Protein AF-A0A7W0SWX3-F1 (afdb_monomer)

pLDDT: mean 81.44, std 19.14, range [38.09, 98.0]

Foldseek 3Di:
DPPVVVVCLVVLVVVPLSSLQVQLQVCQCVLPPDVLLVFKGFDDQDPQQETEIAGQDPVSQVVVVVVFVSSQVSQCVRSPPSGGPGYHYDHDDDDPPPPPPCPVPPPQQPQQDPVLLVVLLVVLVPPPDPVVSVVSSRVSSSVVSVVVVVPPD

Radius of gyration: 23.7 Å; Cα contacts (8 Å, |Δi|>4): 179; chains: 1; bounding box: 62×25×60 Å

Nearest PDB structures (foldseek):
  7ykm-assembly1_A  TM=8.697E-01  e=3.599E-06  Deinococcus radiodurans
  8a3v-assembly1_C  TM=4.609E-01  e=2.694E-04  Vibrio cholerae
  7pnw-assembly1_C  TM=4.553E-01  e=2.184E+00  Mus musculus
  6uly-assembly1_A  TM=4.046E-01  e=4.304E+00  Bacillus stratosphericus LAMA 585
  5opt-assembly1_Q  TM=4.646E-01  e=9.018E+00  Trypanosoma cruzi strain CL Brener

Structure (mmCIF, N/CA/C/O backbone):
data_AF-A0A7W0SWX3-F1
#
_entry.id   AF-A0A7W0SWX3-F1
#
loop_
_atom_site.group_PDB
_atom_site.id
_atom_site.type_symbol
_atom_site.label_atom_id
_atom_site.label_alt_id
_atom_site.label_comp_id
_atom_site.label_asym_id
_atom_site.label_entity_id
_atom_site.label_seq_id
_atom_site.pdbx_PDB_ins_code
_atom_site.Cartn_x
_atom_site.Cartn_y
_atom_site.Cartn_z
_atom_site.occupancy
_atom_site.B_iso_or_equiv
_atom_site.auth_seq_id
_atom_site.auth_comp_id
_atom_site.auth_asym_id
_atom_site.auth_atom_id
_atom_site.pdbx_PDB_model_num
ATOM 1 N N . MET A 1 1 ? -27.838 -11.982 -7.166 1.00 43.91 1 MET A N 1
ATOM 2 C CA . MET A 1 1 ? -26.516 -12.011 -6.494 1.00 43.91 1 MET A CA 1
ATOM 3 C C . MET A 1 1 ? -26.342 -11.064 -5.292 1.00 43.91 1 MET A C 1
ATOM 5 O O . MET A 1 1 ? -25.395 -11.260 -4.552 1.00 43.91 1 MET A O 1
ATOM 9 N N . LYS A 1 2 ? -27.241 -10.101 -5.005 1.00 41.09 2 LYS A N 1
ATOM 10 C CA . LYS A 1 2 ? -27.071 -9.120 -3.900 1.00 41.09 2 LYS A CA 1
ATOM 11 C C . LYS A 1 2 ? -27.231 -9.639 -2.454 1.00 41.09 2 LYS A C 1
ATOM 13 O O . LYS A 1 2 ? -26.754 -8.973 -1.548 1.00 41.09 2 LYS A O 1
ATOM 18 N N . LYS A 1 3 ? -27.886 -10.786 -2.221 1.00 39.75 3 LYS A N 1
ATOM 19 C CA . LYS A 1 3 ? -28.183 -11.275 -0.854 1.00 39.75 3 LYS A CA 1
ATOM 20 C C . LYS A 1 3 ? -26.973 -11.859 -0.112 1.00 39.75 3 LYS A C 1
ATOM 22 O O . LYS A 1 3 ? -26.898 -11.763 1.102 1.00 39.75 3 LYS A O 1
ATOM 27 N N . ILE A 1 4 ? -26.008 -12.410 -0.846 1.00 41.12 4 ILE A N 1
ATOM 28 C CA . ILE A 1 4 ? -24.879 -13.139 -0.251 1.00 41.12 4 ILE A CA 1
ATOM 29 C C . ILE A 1 4 ? -23.918 -12.174 0.463 1.00 41.12 4 ILE A C 1
ATOM 31 O O . ILE A 1 4 ? -23.464 -12.451 1.564 1.00 41.12 4 ILE A O 1
ATOM 35 N N . ALA A 1 5 ? -23.672 -10.996 -0.120 1.00 41.31 5 ALA A N 1
ATOM 36 C CA . ALA A 1 5 ? -22.792 -9.986 0.469 1.00 41.31 5 ALA A CA 1
ATOM 37 C C . ALA A 1 5 ? -23.372 -9.353 1.751 1.00 41.31 5 ALA A C 1
ATOM 39 O O . ALA A 1 5 ? -22.630 -9.075 2.692 1.00 41.31 5 ALA A O 1
ATOM 40 N N . SER A 1 6 ? -24.696 -9.148 1.816 1.00 44.88 6 SER A N 1
ATOM 41 C CA . SER A 1 6 ? -25.350 -8.578 3.001 1.00 44.88 6 SER A CA 1
ATOM 42 C C . SER A 1 6 ? -25.429 -9.564 4.168 1.00 44.88 6 SER A C 1
ATOM 44 O O . SER A 1 6 ? -25.216 -9.156 5.309 1.00 44.88 6 SER A O 1
ATOM 46 N N . ASP A 1 7 ? -25.676 -10.849 3.887 1.00 48.25 7 ASP A N 1
ATOM 47 C CA . ASP A 1 7 ? -25.732 -11.891 4.923 1.00 48.25 7 ASP A CA 1
ATOM 48 C C . ASP A 1 7 ? -24.346 -12.141 5.533 1.00 48.25 7 ASP A C 1
ATOM 50 O O . ASP A 1 7 ? -24.206 -12.244 6.752 1.00 48.25 7 ASP A O 1
ATOM 54 N N . VAL A 1 8 ? -23.291 -12.112 4.711 1.00 54.56 8 VAL A N 1
ATOM 55 C CA . VAL A 1 8 ? -21.903 -12.245 5.178 1.00 54.56 8 VAL A CA 1
ATOM 56 C C . VAL A 1 8 ? -21.512 -11.094 6.113 1.00 54.56 8 VAL A C 1
ATOM 58 O O . VAL A 1 8 ? -20.914 -11.335 7.156 1.00 54.56 8 VAL A O 1
ATOM 61 N N . GLY A 1 9 ? -21.896 -9.848 5.817 1.00 50.91 9 GLY A N 1
ATOM 62 C CA . GLY A 1 9 ? -21.585 -8.704 6.685 1.00 50.91 9 GLY A CA 1
ATOM 63 C C . GLY A 1 9 ? -22.216 -8.782 8.083 1.00 50.91 9 GLY A C 1
ATOM 64 O O . GLY A 1 9 ? -21.589 -8.370 9.064 1.00 50.91 9 GLY A O 1
ATOM 65 N N . SER A 1 10 ? -23.432 -9.332 8.182 1.00 52.69 10 SER A N 1
ATOM 66 C CA . SER A 1 10 ? -24.155 -9.497 9.451 1.00 52.69 10 SER A CA 1
ATOM 67 C C . SER A 1 10 ? -23.592 -10.651 10.287 1.00 52.69 10 SER A C 1
ATOM 69 O O . SER A 1 10 ? -23.398 -10.498 11.493 1.00 52.69 10 SER A O 1
ATOM 71 N N . GLU A 1 11 ? -23.247 -11.772 9.647 1.00 47.84 11 GLU A N 1
ATOM 72 C CA . GLU A 1 11 ? -22.614 -12.915 10.318 1.00 47.84 11 GLU A CA 1
ATOM 73 C C . GLU A 1 11 ? -21.180 -12.596 10.759 1.00 47.84 11 GLU A C 1
ATOM 75 O O . GLU A 1 11 ? -20.771 -12.965 11.858 1.00 47.84 11 GLU A O 1
ATOM 80 N N . LEU A 1 12 ? -20.426 -11.826 9.968 1.00 50.16 12 LEU A N 1
ATOM 81 C CA . LEU A 1 12 ? -19.063 -11.423 10.319 1.00 50.16 12 LEU A CA 1
ATOM 82 C C . LEU A 1 12 ? -19.015 -10.537 11.566 1.00 50.16 12 LEU A C 1
ATOM 84 O O . LEU A 1 12 ? -18.102 -10.693 12.373 1.00 50.16 12 LEU A O 1
ATOM 88 N N . GLY A 1 13 ? -20.018 -9.678 11.786 1.00 49.91 13 GLY A N 1
ATOM 89 C CA . GLY A 1 13 ? -20.133 -8.854 12.996 1.00 49.91 13 GLY A CA 1
ATOM 90 C C . GLY A 1 13 ? -20.140 -9.660 14.303 1.00 49.91 13 GLY A C 1
ATOM 91 O O . GLY A 1 13 ? -19.725 -9.149 15.344 1.00 49.91 13 GLY A O 1
ATOM 92 N N . ARG A 1 14 ? -20.525 -10.941 14.243 1.00 51.16 14 ARG A N 1
ATOM 93 C CA . ARG A 1 14 ? -20.504 -11.882 15.370 1.00 51.16 14 ARG A CA 1
ATOM 94 C C . ARG A 1 14 ? -19.090 -12.346 15.754 1.00 51.16 14 ARG A C 1
ATOM 96 O O . ARG A 1 14 ? -18.898 -12.815 16.872 1.00 51.16 14 ARG A O 1
ATOM 103 N N . PHE A 1 15 ? -18.097 -12.182 14.874 1.00 42.50 15 PHE A N 1
ATOM 104 C CA . PHE A 1 15 ? -16.716 -12.655 15.063 1.00 42.50 15 PHE A CA 1
ATOM 105 C C . PHE A 1 15 ? -15.741 -11.580 15.587 1.00 42.50 15 PHE A C 1
ATOM 107 O O . PHE A 1 15 ? -14.529 -11.805 15.639 1.00 42.50 15 PHE A O 1
ATOM 114 N N . GLY A 1 16 ? -16.233 -10.408 16.010 1.00 54.97 16 GLY A N 1
ATOM 115 C CA . GLY A 1 16 ? -15.401 -9.383 16.652 1.00 54.97 16 GLY A CA 1
ATOM 116 C C . GLY A 1 16 ? -14.391 -8.727 15.690 1.00 54.97 16 GLY A C 1
ATOM 117 O O . GLY A 1 16 ? -14.741 -8.473 14.540 1.00 54.97 16 GLY A O 1
ATOM 118 N N . PRO A 1 17 ? -13.142 -8.427 16.106 1.00 60.69 17 PRO A N 1
ATOM 119 C CA . PRO A 1 17 ? -12.133 -7.727 15.288 1.00 60.69 17 PRO A CA 1
ATOM 120 C C . PRO A 1 17 ? -11.872 -8.334 13.897 1.00 60.69 17 PRO A C 1
ATOM 122 O O . PRO A 1 17 ? -11.434 -7.630 12.986 1.00 60.69 17 PRO A O 1
ATOM 125 N N . ALA A 1 18 ? -12.177 -9.623 13.715 1.00 63.06 18 ALA A N 1
ATOM 126 C CA . ALA A 1 18 ? -12.120 -10.300 12.423 1.00 63.06 18 ALA A CA 1
ATOM 127 C C . ALA A 1 18 ? -13.084 -9.686 11.387 1.00 63.06 18 ALA A C 1
ATOM 129 O O . ALA A 1 18 ? -12.728 -9.583 10.217 1.00 63.06 18 ALA A O 1
ATOM 130 N N . ALA A 1 19 ? -14.256 -9.198 11.812 1.00 67.88 19 ALA A N 1
ATOM 131 C CA . ALA A 1 19 ? -15.228 -8.524 10.947 1.00 67.88 19 ALA A CA 1
ATOM 132 C C . ALA A 1 19 ? -14.662 -7.241 10.323 1.00 67.88 19 ALA A C 1
ATOM 134 O O . ALA A 1 19 ? -14.863 -6.978 9.136 1.00 67.88 19 ALA A O 1
ATOM 135 N N . GLY A 1 20 ? -13.929 -6.466 11.132 1.00 80.88 20 GLY A N 1
ATOM 136 C CA . GLY A 1 20 ? -13.299 -5.220 10.700 1.00 80.88 20 GLY A CA 1
ATOM 137 C C . GLY A 1 20 ? -12.194 -5.457 9.684 1.00 80.88 20 GLY A C 1
ATOM 138 O O . GLY A 1 20 ? -12.100 -4.733 8.695 1.00 80.88 20 GLY A O 1
ATOM 139 N N . MET A 1 21 ? -11.418 -6.531 9.861 1.00 89.44 21 MET A N 1
ATOM 140 C CA . MET A 1 21 ? -10.415 -6.922 8.874 1.00 89.44 21 MET A CA 1
ATOM 141 C C . MET A 1 21 ? -11.041 -7.238 7.513 1.00 89.44 21 MET A C 1
ATOM 143 O O . MET A 1 21 ? -10.534 -6.760 6.504 1.00 89.44 21 MET A O 1
ATOM 147 N N . VAL A 1 22 ? -12.148 -7.991 7.467 1.00 89.44 22 VAL A N 1
ATOM 148 C CA . VAL A 1 22 ? -12.784 -8.347 6.186 1.00 89.44 22 VAL A CA 1
ATOM 149 C C . VAL A 1 22 ? -13.225 -7.100 5.422 1.00 89.44 22 VAL A C 1
ATOM 151 O O . VAL A 1 22 ? -12.920 -6.984 4.239 1.00 89.44 22 VAL A O 1
ATOM 154 N N . ARG A 1 23 ? -13.873 -6.132 6.087 1.00 89.62 23 ARG A N 1
ATOM 155 C CA . ARG A 1 23 ? -14.286 -4.886 5.417 1.00 89.62 23 ARG A CA 1
ATOM 156 C C . ARG A 1 23 ? -13.098 -4.062 4.929 1.00 89.62 23 ARG A C 1
ATOM 158 O O . ARG A 1 23 ? -13.175 -3.478 3.856 1.00 89.62 23 ARG A O 1
ATOM 165 N N . ILE A 1 24 ? -12.009 -4.003 5.699 1.00 93.69 24 ILE A N 1
ATOM 166 C CA . ILE A 1 24 ? -10.790 -3.300 5.279 1.00 93.69 24 ILE A CA 1
ATOM 167 C C . ILE A 1 24 ? -10.179 -3.970 4.048 1.00 93.69 24 ILE A C 1
ATOM 169 O O . ILE A 1 24 ? -9.819 -3.268 3.110 1.00 93.69 24 ILE A O 1
ATOM 173 N N . VAL A 1 25 ? -10.058 -5.300 4.050 1.00 93.44 25 VAL A N 1
ATOM 174 C CA . VAL A 1 25 ? -9.499 -6.064 2.925 1.00 93.44 25 VAL A CA 1
ATOM 175 C C . VAL A 1 25 ? -10.338 -5.867 1.662 1.00 93.44 25 VAL A C 1
ATOM 177 O O . VAL A 1 25 ? -9.773 -5.588 0.610 1.00 93.44 25 VAL A O 1
ATOM 180 N N . ASP A 1 26 ? -11.666 -5.935 1.776 1.00 92.25 26 ASP A N 1
ATOM 181 C CA . ASP A 1 26 ? -12.597 -5.721 0.660 1.00 92.25 26 ASP A CA 1
ATOM 182 C C . ASP A 1 26 ? -12.520 -4.284 0.106 1.00 92.25 26 ASP A C 1
ATOM 184 O O . ASP A 1 26 ? -12.444 -4.058 -1.100 1.00 92.25 26 ASP A 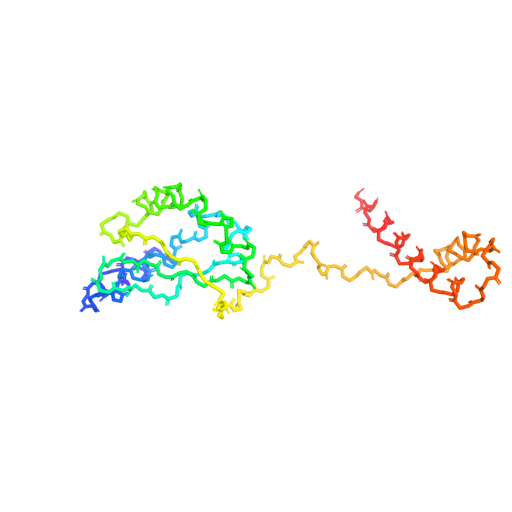O 1
ATOM 188 N N . ALA A 1 27 ? -12.440 -3.289 0.994 1.00 93.62 27 ALA A N 1
ATOM 189 C CA . ALA A 1 27 ? -12.349 -1.881 0.615 1.00 93.62 27 ALA A CA 1
ATOM 190 C C . ALA A 1 27 ? -10.966 -1.452 0.091 1.00 93.62 27 ALA A C 1
ATOM 192 O O . ALA A 1 27 ? -10.852 -0.392 -0.535 1.00 93.62 27 ALA A O 1
ATOM 193 N N . TRP A 1 28 ? -9.905 -2.219 0.367 1.00 95.56 28 TRP A N 1
ATOM 194 C CA . TRP A 1 28 ? -8.525 -1.785 0.151 1.00 95.56 28 TRP A CA 1
ATOM 195 C C . TRP A 1 28 ? -8.230 -1.429 -1.313 1.00 9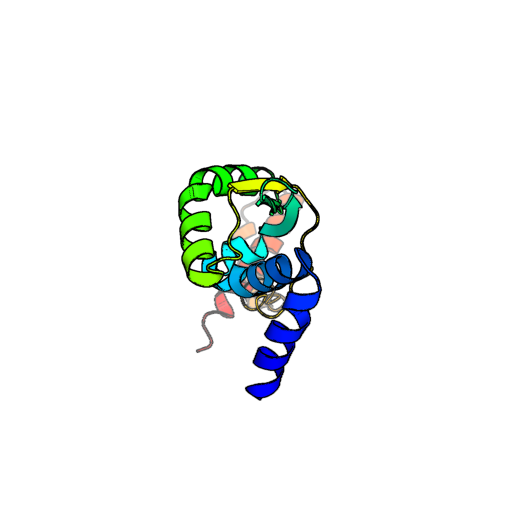5.56 28 TRP A C 1
ATOM 197 O O . TRP A 1 28 ? -7.844 -0.278 -1.544 1.00 95.56 28 TRP A O 1
ATOM 207 N N . PRO A 1 29 ? -8.472 -2.299 -2.320 1.00 93.69 29 PRO A N 1
ATOM 208 C CA . PRO A 1 29 ? -8.160 -1.973 -3.713 1.00 93.69 29 PRO A CA 1
ATOM 209 C C . PRO A 1 29 ? -8.869 -0.712 -4.215 1.00 93.69 29 PRO A C 1
ATOM 211 O O . PRO A 1 29 ? -8.263 0.094 -4.920 1.00 93.69 29 PRO A O 1
ATOM 214 N N . GLY A 1 30 ? -10.122 -0.495 -3.802 1.00 93.44 30 GLY A N 1
ATOM 215 C CA . GLY A 1 30 ? -10.879 0.710 -4.148 1.00 93.44 30 GLY A CA 1
ATOM 216 C C . GLY A 1 30 ? -10.357 1.975 -3.461 1.00 93.44 30 GLY A C 1
ATOM 217 O O . GLY A 1 30 ? -10.372 3.051 -4.056 1.00 93.44 30 GLY A O 1
ATOM 218 N N . ALA A 1 31 ? -9.858 1.864 -2.228 1.00 94.44 31 ALA A N 1
ATOM 219 C CA . ALA A 1 31 ? -9.311 2.997 -1.487 1.00 94.44 31 ALA A CA 1
ATOM 220 C C . ALA A 1 31 ? -7.927 3.429 -2.004 1.00 94.44 31 ALA A C 1
ATOM 222 O O . ALA A 1 31 ? -7.654 4.626 -2.130 1.00 94.44 31 ALA A O 1
ATOM 223 N N . VAL A 1 32 ? -7.037 2.478 -2.297 1.00 95.00 32 VAL A N 1
ATOM 224 C CA . VAL A 1 32 ? -5.641 2.788 -2.653 1.00 95.00 32 VAL A CA 1
ATOM 225 C C . VAL A 1 32 ? -5.365 2.769 -4.157 1.00 95.00 32 VAL A C 1
ATOM 227 O O . VAL A 1 32 ? -4.419 3.410 -4.612 1.00 95.00 32 VAL A O 1
ATOM 230 N N . GLY A 1 33 ? -6.205 2.097 -4.942 1.00 92.69 33 GLY A N 1
ATOM 231 C CA . GLY A 1 33 ? -6.003 1.891 -6.372 1.00 92.69 33 GLY A CA 1
ATOM 232 C C . GLY A 1 33 ? -5.066 0.716 -6.696 1.00 92.69 33 GLY A C 1
ATOM 233 O O . GLY A 1 33 ? -4.365 0.198 -5.822 1.00 92.69 33 GLY A O 1
ATOM 234 N N . PRO A 1 34 ? -5.020 0.292 -7.972 1.00 89.56 34 PRO A N 1
ATOM 235 C CA . PRO A 1 34 ? -4.405 -0.973 -8.382 1.00 89.56 34 PRO A CA 1
ATOM 236 C C . PRO A 1 34 ? -2.895 -1.031 -8.123 1.00 89.56 34 PRO A C 1
ATOM 238 O O . PRO A 1 34 ? -2.385 -2.051 -7.672 1.00 89.56 34 PRO A O 1
ATOM 241 N N . MET A 1 35 ? -2.169 0.070 -8.341 1.0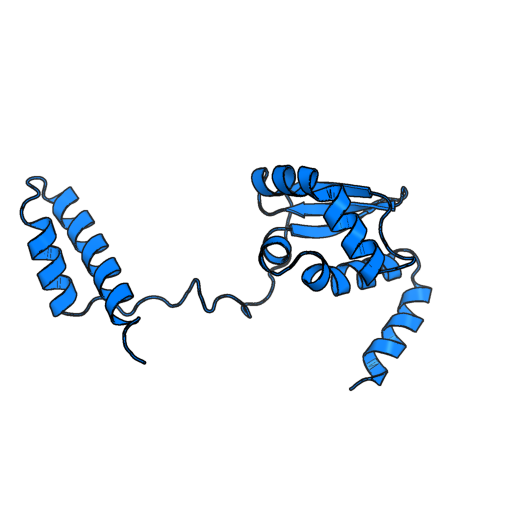0 90.44 35 MET A N 1
ATOM 242 C CA . MET A 1 35 ? -0.713 0.107 -8.155 1.00 90.44 35 MET A CA 1
ATOM 243 C C . MET A 1 35 ? -0.306 -0.175 -6.702 1.00 90.44 35 MET A C 1
ATOM 245 O O . MET A 1 35 ? 0.598 -0.974 -6.457 1.00 90.44 35 MET A O 1
ATOM 249 N N . ILE A 1 36 ? -0.993 0.452 -5.742 1.00 94.44 36 ILE A N 1
ATOM 250 C CA . ILE A 1 36 ? -0.731 0.233 -4.318 1.00 94.44 36 ILE A CA 1
ATOM 251 C C . ILE A 1 36 ? -1.268 -1.135 -3.898 1.00 94.44 36 ILE A C 1
ATOM 253 O O . ILE A 1 36 ? -0.568 -1.852 -3.197 1.00 94.44 36 ILE A O 1
ATOM 257 N N . ALA A 1 37 ? -2.456 -1.542 -4.357 1.00 94.50 37 ALA A N 1
ATOM 258 C CA . ALA A 1 37 ? -3.039 -2.840 -4.012 1.00 94.50 37 ALA A CA 1
ATOM 259 C C . ALA A 1 37 ? -2.147 -4.027 -4.420 1.00 94.50 37 ALA A C 1
ATOM 261 O O . ALA A 1 37 ? -2.064 -5.006 -3.685 1.00 94.50 37 ALA A O 1
ATOM 262 N N . ARG A 1 38 ? -1.423 -3.914 -5.542 1.00 91.31 38 ARG A N 1
ATOM 263 C CA . ARG A 1 38 ? -0.431 -4.911 -5.981 1.00 91.31 38 ARG A CA 1
ATOM 264 C C . ARG A 1 38 ? 0.828 -4.955 -5.112 1.00 91.31 38 ARG A C 1
ATOM 266 O O . ARG A 1 38 ? 1.481 -5.988 -5.042 1.00 91.31 38 ARG A O 1
ATOM 273 N N . ASN A 1 39 ? 1.196 -3.841 -4.481 1.00 95.44 39 ASN A N 1
ATOM 274 C CA . ASN A 1 39 ? 2.462 -3.698 -3.756 1.00 95.44 39 ASN A CA 1
ATOM 275 C C . ASN A 1 39 ? 2.303 -3.607 -2.238 1.00 95.44 39 ASN A C 1
ATOM 277 O O . ASN A 1 39 ? 3.305 -3.598 -1.522 1.00 95.44 39 ASN A O 1
ATOM 281 N N . ALA A 1 40 ? 1.075 -3.525 -1.737 1.00 96.31 40 ALA A N 1
ATOM 282 C CA . ALA A 1 40 ? 0.782 -3.379 -0.328 1.00 96.31 40 ALA A CA 1
ATOM 283 C C . ALA A 1 40 ? -0.576 -3.988 0.022 1.00 96.31 40 ALA A C 1
ATOM 285 O O . ALA A 1 40 ? -1.572 -3.720 -0.651 1.00 96.31 40 ALA A O 1
ATOM 286 N N . TRP A 1 41 ? -0.623 -4.766 1.105 1.00 96.94 41 TRP A N 1
ATOM 287 C CA . TRP A 1 41 ? -1.828 -5.479 1.519 1.00 96.94 41 TRP A CA 1
ATOM 288 C C . TRP A 1 41 ? -2.072 -5.427 3.036 1.00 96.94 41 TRP A C 1
ATOM 290 O O . TRP A 1 41 ? -1.116 -5.566 3.810 1.00 96.94 41 TRP A O 1
ATOM 300 N N . PRO A 1 42 ? -3.332 -5.261 3.495 1.00 96.31 42 PRO A N 1
ATOM 301 C CA . PRO A 1 42 ? -3.692 -5.359 4.909 1.00 96.31 42 PRO A CA 1
ATOM 302 C C . PRO A 1 42 ? -3.276 -6.716 5.490 1.00 96.31 42 PRO A C 1
ATOM 304 O O . PRO A 1 42 ? -3.725 -7.760 5.024 1.00 96.31 42 PRO A O 1
ATOM 307 N N . ALA A 1 43 ? -2.421 -6.713 6.515 1.00 93.69 43 ALA A N 1
ATOM 308 C CA . ALA A 1 43 ? -1.880 -7.940 7.100 1.00 93.69 43 ALA A CA 1
ATOM 309 C C . ALA A 1 43 ? -2.528 -8.282 8.448 1.00 93.69 43 ALA A C 1
ATOM 311 O O . ALA A 1 43 ? -2.914 -9.423 8.691 1.00 93.69 43 ALA A O 1
ATOM 312 N N . ARG A 1 44 ? -2.627 -7.302 9.355 1.00 91.56 44 ARG A N 1
ATOM 313 C CA . ARG A 1 44 ? -3.239 -7.482 10.683 1.00 91.56 44 ARG A CA 1
ATOM 314 C C . ARG A 1 44 ? -3.653 -6.152 11.301 1.00 91.56 44 ARG A C 1
ATOM 316 O O . ARG A 1 44 ? -3.020 -5.134 11.040 1.00 91.56 44 ARG A O 1
ATOM 323 N N . ILE A 1 45 ? -4.648 -6.182 12.182 1.00 92.44 45 ILE A N 1
ATOM 324 C CA . ILE A 1 45 ? -5.005 -5.049 13.044 1.00 92.44 45 ILE A CA 1
ATOM 325 C C . ILE A 1 45 ? -4.482 -5.350 14.448 1.00 92.44 45 ILE A C 1
ATOM 327 O O . ILE A 1 45 ? -4.774 -6.405 15.015 1.00 92.44 45 ILE A O 1
ATOM 331 N N . ALA A 1 46 ? -3.671 -4.449 14.992 1.00 90.56 46 ALA A N 1
ATOM 332 C CA . ALA A 1 46 ? -3.216 -4.518 16.372 1.00 90.56 46 ALA A CA 1
ATOM 333 C C . ALA A 1 46 ? -4.324 -4.062 17.339 1.00 90.56 46 ALA A C 1
ATOM 335 O O . ALA A 1 46 ? -5.308 -3.437 16.948 1.00 90.56 46 ALA A O 1
ATOM 336 N N . ARG A 1 47 ? -4.177 -4.382 18.630 1.00 88.19 47 ARG A N 1
ATOM 337 C CA . ARG A 1 47 ? -5.192 -4.066 19.655 1.00 88.19 47 ARG A CA 1
ATOM 338 C C . ARG A 1 47 ? -5.430 -2.564 19.843 1.00 88.19 47 ARG A C 1
ATOM 340 O O . ARG A 1 47 ? -6.493 -2.184 20.313 1.00 88.19 47 ARG A O 1
ATOM 347 N N . ASP A 1 48 ? -4.456 -1.735 19.481 1.00 89.75 48 ASP A N 1
ATOM 348 C CA . ASP A 1 48 ? -4.535 -0.270 19.493 1.00 89.75 48 ASP A CA 1
ATOM 349 C C . ASP A 1 48 ? -5.267 0.310 18.264 1.00 89.75 48 ASP A C 1
ATOM 351 O O . ASP A 1 48 ? -5.377 1.525 18.124 1.00 89.75 48 ASP A O 1
ATOM 355 N N . GLY A 1 49 ? -5.755 -0.546 17.358 1.00 90.88 49 GLY A N 1
ATOM 356 C CA . GLY A 1 49 ? -6.414 -0.138 16.120 1.00 90.88 49 GLY A CA 1
ATOM 357 C C . GLY A 1 49 ? -5.449 0.207 14.983 1.00 90.88 49 GLY A C 1
ATOM 358 O O . GLY A 1 49 ? -5.894 0.703 13.945 1.00 90.88 49 GLY A O 1
ATOM 359 N N . THR A 1 50 ? -4.146 -0.047 15.139 1.00 95.56 50 THR A N 1
ATOM 360 C CA . THR A 1 50 ? -3.169 0.130 14.061 1.00 95.56 50 THR A CA 1
ATOM 361 C C . THR A 1 50 ? -3.315 -0.985 13.024 1.00 95.56 50 THR A C 1
ATOM 363 O O . THR A 1 50 ? -3.150 -2.166 13.344 1.00 95.56 50 THR A O 1
ATOM 366 N N . LEU A 1 51 ? -3.560 -0.626 11.761 1.00 96.62 51 LEU A N 1
ATOM 367 C CA . LEU A 1 51 ? -3.474 -1.561 10.643 1.00 96.62 51 LEU A CA 1
ATOM 368 C C . LEU A 1 51 ? -2.019 -1.688 10.191 1.00 96.62 51 LEU A C 1
ATOM 370 O O . LEU A 1 51 ? -1.410 -0.737 9.700 1.00 96.62 51 LEU A O 1
ATOM 374 N N . HIS A 1 52 ? -1.477 -2.889 10.335 1.00 96.88 52 HIS A N 1
ATOM 375 C CA . HIS A 1 52 ? -0.210 -3.264 9.734 1.00 96.88 52 HIS A CA 1
ATOM 376 C C . HIS A 1 52 ? -0.458 -3.692 8.292 1.00 96.88 52 HIS A C 1
ATOM 378 O O . HIS A 1 52 ? -1.269 -4.584 8.028 1.00 96.88 52 HIS A O 1
ATOM 384 N N . VAL A 1 53 ? 0.276 -3.071 7.383 1.00 97.94 53 VAL A N 1
ATOM 385 C CA . VAL A 1 53 ? 0.216 -3.292 5.944 1.00 97.94 53 VAL A CA 1
ATOM 386 C C . VAL A 1 53 ? 1.550 -3.897 5.523 1.00 97.94 53 VAL A C 1
ATOM 388 O O . VAL A 1 53 ? 2.606 -3.299 5.746 1.00 97.94 53 VAL A O 1
ATOM 391 N N . ALA A 1 54 ? 1.500 -5.099 4.955 1.00 97.50 54 ALA A N 1
ATOM 392 C CA . 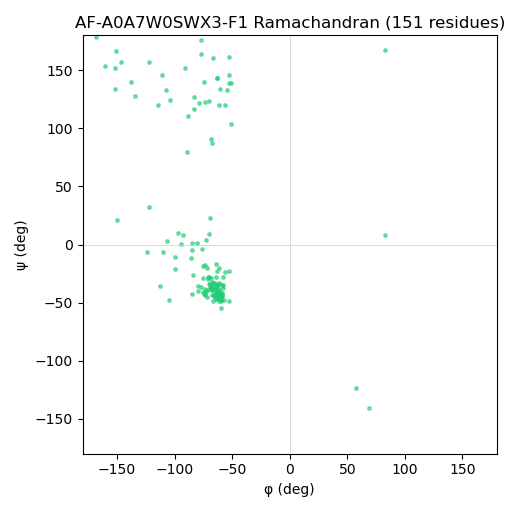ALA A 1 54 ? 2.662 -5.717 4.331 1.00 97.50 54 ALA A CA 1
ATOM 393 C C . ALA A 1 54 ? 2.931 -5.019 2.995 1.00 97.50 54 ALA A C 1
ATOM 395 O O . ALA A 1 54 ? 1.977 -4.721 2.283 1.00 97.50 54 ALA A O 1
ATOM 396 N N . THR A 1 55 ? 4.193 -4.768 2.651 1.00 97.62 55 THR A N 1
ATOM 397 C CA . THR A 1 55 ? 4.603 -4.197 1.359 1.00 97.62 55 THR A CA 1
ATOM 398 C C . THR A 1 55 ? 5.587 -5.104 0.623 1.00 97.62 55 THR A C 1
ATOM 400 O O . THR A 1 55 ? 6.283 -5.909 1.244 1.00 97.62 55 THR A O 1
ATOM 403 N N . SER A 1 56 ? 5.672 -4.953 -0.701 1.00 96.00 56 SER A N 1
ATOM 404 C CA . SER A 1 56 ? 6.602 -5.704 -1.558 1.00 96.00 56 SER A CA 1
ATOM 405 C C . SER A 1 56 ? 8.063 -5.287 -1.362 1.00 96.00 56 SER A C 1
ATOM 407 O O . SER A 1 56 ? 8.969 -6.092 -1.566 1.00 96.00 56 SER A O 1
ATOM 409 N N . SER A 1 57 ? 8.312 -4.036 -0.958 1.00 95.81 57 SER A N 1
ATOM 410 C CA . SER A 1 57 ? 9.659 -3.500 -0.749 1.00 95.81 57 SER A CA 1
ATOM 411 C C . SER A 1 57 ? 9.704 -2.399 0.315 1.00 95.81 57 SER A C 1
ATOM 413 O O . SER A 1 57 ? 8.675 -1.852 0.732 1.00 95.81 57 SER A O 1
ATOM 415 N N . SER A 1 58 ? 10.920 -2.069 0.757 1.00 96.44 58 SER A N 1
ATOM 416 C CA . SER A 1 58 ? 11.176 -0.974 1.700 1.00 96.44 58 SER A CA 1
ATOM 417 C C . SER A 1 58 ? 10.875 0.395 1.090 1.00 96.44 58 SER A C 1
ATOM 419 O O . SER A 1 58 ? 10.410 1.279 1.804 1.00 96.44 58 SER A O 1
ATOM 421 N N . SER A 1 59 ? 11.087 0.564 -0.221 1.00 97.31 59 SER A N 1
ATOM 422 C CA . SER A 1 59 ? 10.728 1.794 -0.939 1.00 97.31 59 SER A CA 1
ATOM 423 C C . SER A 1 5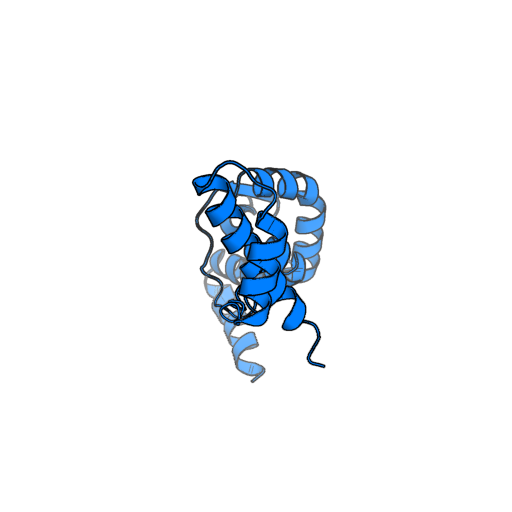9 ? 9.220 2.024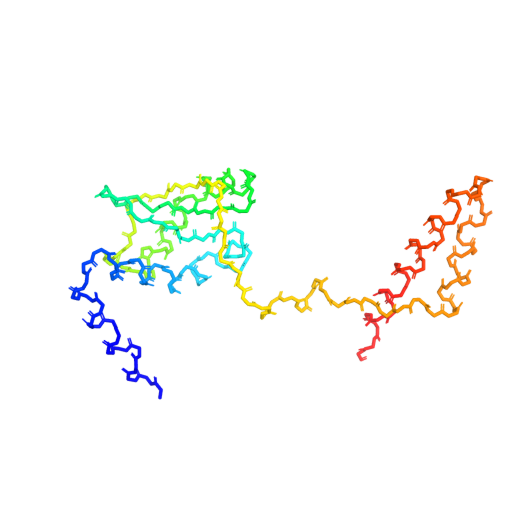 -0.886 1.00 97.31 59 SER A C 1
ATOM 425 O O . SER A 1 59 ? 8.783 3.088 -0.463 1.00 97.31 59 SER A O 1
ATOM 427 N N . TRP A 1 60 ? 8.421 0.984 -1.157 1.00 97.38 60 TRP A N 1
ATOM 428 C CA . TRP A 1 60 ? 6.964 1.049 -1.011 1.00 97.38 60 TRP A CA 1
ATOM 429 C C . TRP A 1 60 ? 6.521 1.348 0.421 1.00 97.38 60 TRP A C 1
ATOM 431 O O . TRP A 1 60 ? 5.599 2.135 0.627 1.00 97.38 60 TRP A O 1
ATOM 441 N N . ALA A 1 61 ? 7.176 0.753 1.424 1.00 97.44 61 ALA A N 1
ATOM 442 C CA . ALA A 1 61 ? 6.880 1.063 2.822 1.00 97.44 61 ALA A CA 1
ATOM 443 C C . ALA A 1 61 ? 7.149 2.540 3.149 1.00 97.44 61 ALA A C 1
ATOM 445 O O . ALA A 1 61 ? 6.346 3.175 3.832 1.00 97.44 61 ALA A O 1
ATOM 446 N N . PHE A 1 62 ? 8.259 3.088 2.649 1.00 97.56 62 PHE A N 1
ATOM 447 C CA . PHE A 1 62 ? 8.624 4.487 2.841 1.00 97.56 62 PHE A CA 1
ATOM 448 C C . PHE A 1 62 ? 7.652 5.439 2.134 1.00 97.56 62 PHE A C 1
ATOM 450 O O . PHE A 1 62 ? 7.152 6.371 2.762 1.00 97.56 62 PHE A O 1
ATOM 457 N N . GLU A 1 63 ? 7.345 5.186 0.861 1.00 97.12 63 GLU A N 1
ATOM 458 C CA . GLU A 1 63 ? 6.410 5.990 0.067 1.00 97.12 63 GLU A CA 1
ATOM 459 C C . GLU A 1 63 ? 5.014 6.013 0.698 1.00 97.12 63 GLU A C 1
ATOM 461 O O . GLU A 1 63 ? 4.439 7.081 0.910 1.00 97.12 63 GLU A O 1
ATOM 466 N N . LEU A 1 64 ? 4.483 4.851 1.092 1.00 97.75 64 LEU A N 1
ATOM 467 C CA . LEU A 1 64 ? 3.162 4.775 1.716 1.00 97.75 64 LEU A CA 1
ATOM 468 C C . LEU A 1 64 ? 3.115 5.400 3.107 1.00 97.75 64 LEU A C 1
ATOM 470 O O . LEU A 1 64 ? 2.072 5.927 3.488 1.00 97.75 64 LEU A O 1
ATOM 474 N N . ALA A 1 65 ? 4.226 5.403 3.849 1.00 97.50 65 ALA A N 1
ATOM 475 C CA . ALA A 1 65 ? 4.301 6.139 5.106 1.00 97.50 65 ALA A CA 1
ATOM 476 C C . ALA A 1 65 ? 4.105 7.652 4.895 1.00 97.50 65 ALA A C 1
ATOM 478 O O . ALA A 1 65 ? 3.480 8.296 5.733 1.00 97.50 65 ALA A O 1
ATOM 479 N N . GLN A 1 66 ? 4.557 8.211 3.764 1.00 97.50 66 GLN A N 1
ATOM 480 C CA . GLN A 1 66 ? 4.289 9.617 3.419 1.00 97.50 66 GLN A CA 1
ATOM 481 C C . GLN A 1 66 ? 2.823 9.853 3.037 1.00 97.50 66 GLN A C 1
ATOM 483 O O . GLN A 1 66 ? 2.283 10.931 3.272 1.00 97.50 66 GLN A O 1
ATOM 488 N N . LEU A 1 67 ? 2.165 8.834 2.481 1.00 96.62 67 LEU A N 1
ATOM 489 C CA . LEU A 1 67 ? 0.760 8.875 2.067 1.00 96.62 67 LEU A CA 1
ATOM 490 C C . LEU A 1 67 ? -0.211 8.388 3.157 1.00 96.62 67 LEU A C 1
ATOM 492 O O . LEU A 1 67 ? -1.405 8.238 2.888 1.00 96.62 67 LEU A O 1
ATOM 496 N N . GLU A 1 68 ? 0.263 8.142 4.386 1.00 96.44 68 GLU A N 1
ATOM 497 C CA . GLU A 1 68 ? -0.528 7.535 5.465 1.00 96.44 68 GLU A CA 1
ATOM 498 C C . GLU A 1 68 ? -1.850 8.279 5.693 1.00 96.44 68 GLU A C 1
ATOM 500 O O . GLU A 1 68 ? -2.910 7.655 5.745 1.00 96.44 68 GLU A O 1
ATOM 505 N N . ALA A 1 69 ? -1.796 9.609 5.808 1.00 97.00 69 ALA A N 1
ATOM 506 C CA . ALA A 1 69 ? -2.970 10.428 6.097 1.00 97.00 69 ALA A CA 1
ATOM 507 C C . ALA A 1 69 ? -4.041 10.315 4.999 1.00 97.00 69 ALA A C 1
ATOM 509 O O . ALA A 1 69 ? -5.234 10.207 5.302 1.00 97.00 69 ALA A O 1
ATOM 510 N N . ASP A 1 70 ? -3.619 10.283 3.734 1.00 97.31 70 ASP A N 1
ATOM 511 C CA . ASP A 1 70 ? -4.517 10.173 2.587 1.00 97.31 70 ASP A CA 1
ATOM 512 C C . ASP A 1 70 ? -5.128 8.778 2.482 1.00 97.31 70 ASP A C 1
ATOM 514 O O . ASP A 1 70 ? -6.345 8.645 2.321 1.00 97.31 70 ASP A O 1
ATOM 518 N N . VAL A 1 71 ? -4.317 7.728 2.633 1.00 96.06 71 VAL A N 1
ATOM 519 C CA . VAL A 1 71 ? -4.802 6.341 2.628 1.00 96.06 71 VAL A CA 1
ATOM 520 C C . VAL A 1 71 ? -5.790 6.124 3.774 1.00 96.06 71 VAL A C 1
ATOM 522 O O . VAL A 1 71 ? -6.876 5.581 3.568 1.00 96.06 71 VAL A O 1
ATOM 525 N N . LEU A 1 72 ? -5.469 6.618 4.970 1.00 96.31 72 LEU A N 1
ATOM 526 C CA . LEU A 1 72 ? -6.335 6.523 6.139 1.00 96.31 72 LEU A CA 1
ATOM 527 C C . LEU A 1 72 ? -7.666 7.255 5.928 1.00 96.31 72 LEU A C 1
ATOM 529 O O . LEU A 1 72 ? -8.721 6.732 6.287 1.00 96.31 72 LEU A O 1
ATOM 533 N N . LYS A 1 73 ? -7.642 8.442 5.310 1.00 96.88 73 LYS A N 1
ATOM 534 C CA . LYS A 1 73 ? -8.856 9.186 4.948 1.00 96.88 73 LYS A CA 1
ATOM 535 C C . LYS A 1 73 ? -9.739 8.382 3.993 1.00 96.88 73 LYS A C 1
ATOM 537 O O . LYS A 1 73 ? -10.936 8.259 4.245 1.00 96.88 73 LYS A O 1
ATOM 542 N N . ARG A 1 74 ? -9.162 7.797 2.939 1.00 96.19 74 ARG A N 1
ATOM 543 C CA . ARG A 1 74 ? -9.908 6.979 1.965 1.00 96.19 74 ARG A CA 1
ATOM 544 C C . ARG A 1 74 ? -10.489 5.715 2.603 1.00 96.19 74 ARG A C 1
ATOM 546 O O . ARG A 1 74 ? -11.649 5.392 2.363 1.00 96.19 74 ARG A O 1
ATOM 553 N N . LEU A 1 75 ? -9.736 5.052 3.482 1.00 94.25 75 LEU A N 1
ATOM 554 C CA . LEU A 1 75 ? -10.228 3.895 4.237 1.00 94.25 75 LEU A CA 1
ATOM 555 C C . LEU A 1 75 ? -11.344 4.261 5.216 1.00 94.25 75 LEU A C 1
ATOM 557 O O . LEU A 1 75 ? -12.282 3.488 5.364 1.00 94.25 75 LEU A O 1
ATOM 561 N N . ARG A 1 76 ? -11.303 5.439 5.849 1.00 94.38 76 ARG A N 1
ATOM 562 C CA . ARG A 1 76 ? -12.420 5.932 6.675 1.00 94.38 76 ARG A CA 1
ATOM 563 C C . ARG A 1 76 ? -13.688 6.131 5.860 1.00 94.38 76 ARG A C 1
ATOM 565 O O . ARG A 1 76 ? -14.762 5.752 6.318 1.00 94.38 76 ARG A O 1
ATOM 572 N N . THR A 1 77 ? -13.565 6.671 4.650 1.00 94.00 77 THR A N 1
ATOM 573 C CA . THR A 1 77 ? -14.698 6.805 3.729 1.00 94.00 77 THR A CA 1
ATOM 574 C C . THR A 1 77 ? -15.269 5.444 3.325 1.00 94.00 77 THR A C 1
ATOM 576 O O . THR A 1 77 ? -16.486 5.302 3.272 1.00 94.00 77 THR A O 1
ATOM 579 N N . ALA A 1 78 ? -14.420 4.443 3.076 1.00 89.88 78 ALA A N 1
ATOM 580 C CA . ALA A 1 78 ? -14.861 3.142 2.574 1.00 89.88 78 ALA A CA 1
ATOM 581 C C . ALA A 1 78 ? -15.321 2.158 3.673 1.00 89.88 78 ALA A C 1
ATOM 583 O O . ALA A 1 78 ? -16.337 1.489 3.514 1.00 89.88 78 ALA A O 1
ATOM 584 N N . ALA A 1 79 ? -14.602 2.073 4.796 1.00 86.94 79 ALA A N 1
ATOM 585 C CA . ALA A 1 79 ? -14.845 1.103 5.872 1.00 86.94 79 ALA A CA 1
ATOM 586 C C . ALA A 1 79 ? -15.635 1.677 7.068 1.00 86.94 79 ALA A C 1
ATOM 588 O O . ALA A 1 79 ? -16.084 0.926 7.943 1.00 86.94 79 ALA A O 1
ATOM 589 N N . GLY A 1 80 ? -15.833 2.999 7.122 1.00 87.75 80 GLY A N 1
ATOM 590 C CA . GLY A 1 80 ? -16.628 3.669 8.151 1.00 87.75 80 GLY A CA 1
ATOM 591 C C . GLY A 1 80 ? -16.118 3.393 9.568 1.00 87.75 80 GLY A C 1
ATOM 592 O O . GLY A 1 80 ? -14.957 3.641 9.883 1.00 87.75 80 GLY A O 1
ATOM 593 N N . LYS A 1 81 ? -16.996 2.864 10.430 1.00 85.12 81 LYS A N 1
ATOM 594 C CA . LYS A 1 81 ? -16.700 2.581 11.849 1.00 85.12 81 LYS A CA 1
ATOM 595 C C . LYS A 1 81 ? -15.613 1.517 12.074 1.00 85.12 81 LYS A C 1
ATOM 597 O O . LYS A 1 81 ? -15.089 1.427 13.176 1.00 85.12 81 LYS A O 1
ATOM 602 N N . ASP A 1 82 ? -15.296 0.726 11.050 1.00 86.38 82 ASP A N 1
ATOM 603 C CA . ASP A 1 82 ? -14.266 -0.317 11.116 1.00 86.38 82 ASP A CA 1
ATOM 604 C C . ASP A 1 82 ? -12.904 0.184 10.613 1.00 86.38 82 ASP A C 1
ATOM 606 O O . ASP A 1 82 ? -11.942 -0.580 10.567 1.00 86.38 82 ASP A O 1
ATOM 610 N N . ALA A 1 83 ? -12.808 1.452 10.204 1.00 90.38 83 ALA A N 1
ATOM 611 C CA . ALA A 1 83 ? -11.564 2.013 9.709 1.00 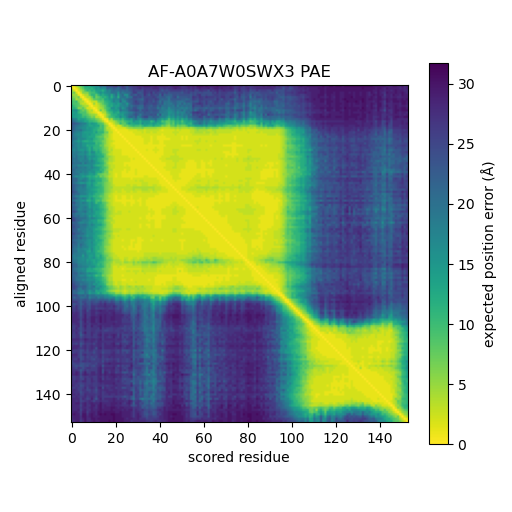90.38 83 ALA A CA 1
ATOM 612 C C . ALA A 1 83 ? -10.478 2.024 10.799 1.00 90.38 83 ALA A C 1
ATOM 614 O O . ALA A 1 83 ? -10.770 2.292 11.969 1.00 90.38 83 ALA A O 1
ATOM 615 N N . PRO A 1 84 ? -9.211 1.777 10.427 1.00 93.19 84 PRO A N 1
ATOM 616 C CA . PRO A 1 84 ? -8.127 1.753 11.394 1.00 93.19 84 PRO A CA 1
ATOM 617 C C . PRO A 1 84 ? -7.871 3.139 11.996 1.00 93.19 84 PRO A C 1
ATOM 619 O O . PRO A 1 84 ? -8.235 4.178 11.439 1.00 93.19 84 PRO A O 1
ATOM 622 N N . VAL A 1 85 ? -7.205 3.151 13.149 1.00 94.62 85 VAL A N 1
ATOM 623 C CA . VAL A 1 85 ? -6.789 4.384 13.832 1.00 94.62 85 VAL A CA 1
ATOM 624 C C . VAL A 1 85 ? -5.523 4.946 13.190 1.00 94.62 85 VAL A C 1
ATOM 626 O O . VAL A 1 85 ? -5.408 6.159 13.016 1.00 94.62 85 VAL A O 1
ATOM 629 N N . LYS A 1 86 ? -4.596 4.055 12.819 1.00 96.50 86 LYS A N 1
ATOM 630 C CA . LYS A 1 86 ? -3.275 4.368 12.268 1.00 96.50 86 LYS A CA 1
ATOM 631 C C . LYS A 1 86 ? -2.842 3.310 11.253 1.00 96.50 86 LYS A C 1
ATOM 633 O O . LYS A 1 86 ? -3.311 2.174 11.332 1.00 96.50 86 LYS A O 1
ATOM 638 N N . LEU A 1 87 ? -1.929 3.652 10.343 1.00 97.94 87 LEU A N 1
ATOM 639 C CA . LEU A 1 87 ? -1.296 2.691 9.438 1.00 97.94 87 LEU A CA 1
ATOM 640 C C . LEU A 1 87 ? 0.184 2.500 9.788 1.00 97.94 87 LEU A C 1
ATOM 642 O O . LEU A 1 87 ? 0.881 3.419 10.219 1.00 97.94 87 LEU A O 1
ATOM 646 N N . ARG A 1 88 ? 0.687 1.281 9.605 1.00 97.88 88 ARG A N 1
ATOM 647 C CA . ARG A 1 88 ? 2.120 0.974 9.668 1.00 97.88 88 ARG A CA 1
ATOM 648 C C . ARG A 1 88 ? 2.492 0.088 8.498 1.00 97.88 88 ARG A C 1
ATOM 650 O O . ARG A 1 88 ? 1.884 -0.961 8.309 1.00 97.88 88 ARG A O 1
ATOM 657 N N . PHE A 1 89 ? 3.514 0.495 7.762 1.00 98.00 89 PHE A N 1
ATOM 658 C CA . PHE A 1 89 ? 3.979 -0.196 6.567 1.00 98.00 89 PHE A CA 1
ATOM 659 C C . PHE A 1 89 ? 5.304 -0.892 6.856 1.00 98.00 89 PHE A C 1
ATOM 661 O O . PHE A 1 89 ? 6.203 -0.297 7.453 1.00 98.00 89 PHE A O 1
ATOM 668 N N . ALA A 1 90 ? 5.415 -2.155 6.460 1.00 96.94 90 ALA A N 1
ATOM 669 C CA . ALA A 1 90 ? 6.644 -2.929 6.572 1.00 96.94 90 ALA A CA 1
ATOM 670 C C . ALA A 1 90 ? 6.690 -4.003 5.485 1.00 96.94 90 ALA A C 1
ATOM 672 O O . ALA A 1 90 ? 5.649 -4.512 5.074 1.00 96.94 90 ALA A O 1
ATOM 673 N N . VAL A 1 91 ? 7.897 -4.387 5.068 1.00 96.69 91 VAL A N 1
ATOM 674 C CA . VAL A 1 91 ? 8.079 -5.480 4.106 1.00 96.69 91 VAL A CA 1
ATOM 675 C C . VAL A 1 91 ? 7.503 -6.775 4.674 1.00 96.69 91 VAL A C 1
ATOM 677 O O . VAL A 1 91 ? 7.748 -7.117 5.833 1.00 96.69 91 VAL A O 1
ATOM 680 N N . GLY A 1 92 ? 6.733 -7.497 3.865 1.00 92.81 92 GLY A N 1
ATOM 681 C CA . GLY A 1 92 ? 6.095 -8.739 4.284 1.00 92.81 92 GLY A CA 1
ATOM 682 C C . GLY A 1 92 ? 5.500 -9.522 3.121 1.00 92.81 92 GLY A C 1
ATOM 683 O O . GLY A 1 92 ? 5.553 -9.101 1.969 1.00 92.81 92 GLY A O 1
ATOM 684 N N . LYS A 1 93 ? 4.923 -10.686 3.430 1.00 87.31 93 LYS A N 1
ATOM 685 C CA . LYS A 1 93 ? 4.277 -11.533 2.425 1.00 87.31 93 LYS A CA 1
ATOM 686 C C . LYS A 1 93 ? 2.986 -10.875 1.934 1.00 87.31 93 LYS A C 1
ATOM 688 O O . LYS A 1 93 ? 2.097 -10.596 2.737 1.00 87.31 93 LYS A O 1
ATOM 693 N N . LEU A 1 94 ? 2.889 -10.674 0.624 1.00 89.19 94 LEU A N 1
ATOM 694 C CA . LEU A 1 94 ? 1.664 -10.251 -0.047 1.00 89.19 94 LEU A CA 1
ATOM 695 C C . LEU A 1 94 ? 0.856 -11.477 -0.498 1.00 89.19 94 LEU A C 1
ATOM 697 O O . LEU A 1 94 ? 1.446 -12.539 -0.725 1.00 89.19 94 LEU A O 1
ATOM 701 N N . PRO A 1 95 ? -0.479 -11.368 -0.604 1.00 80.75 95 PRO A N 1
ATOM 702 C CA . PRO A 1 95 ? -1.261 -12.382 -1.293 1.00 80.75 95 PRO A CA 1
ATOM 703 C C . PRO A 1 95 ? -0.850 -12.424 -2.767 1.00 80.75 95 PRO A C 1
ATOM 705 O O . PRO A 1 95 ? -0.595 -11.386 -3.378 1.00 80.75 95 PRO A O 1
ATOM 708 N N . GLU A 1 96 ? -0.821 -13.621 -3.345 1.00 66.56 96 GLU A N 1
ATOM 709 C CA . GLU A 1 96 ? -0.823 -13.776 -4.797 1.00 66.56 96 GLU A CA 1
ATOM 710 C C . GLU A 1 96 ? -2.202 -13.321 -5.282 1.00 66.56 96 GLU A C 1
ATOM 712 O O . GLU A 1 96 ? -3.173 -14.077 -5.265 1.00 66.56 96 GLU A O 1
ATOM 717 N N . LEU A 1 97 ? -2.323 -12.033 -5.604 1.00 56.53 97 LEU A N 1
ATOM 718 C CA . LEU A 1 97 ? -3.481 -11.535 -6.331 1.00 56.53 97 LEU A CA 1
ATOM 719 C C . LEU A 1 97 ? -3.471 -12.267 -7.674 1.00 56.53 97 LEU A C 1
ATOM 721 O O . LEU A 1 97 ? -2.471 -12.214 -8.390 1.00 56.53 97 LEU A O 1
ATOM 725 N N . GLY A 1 98 ? -4.537 -13.017 -7.961 1.00 47.19 98 GLY A N 1
ATOM 726 C CA . GLY A 1 98 ? -4.660 -13.781 -9.199 1.00 47.19 98 GLY A CA 1
ATOM 727 C C . GLY A 1 98 ? -4.424 -12.910 -10.445 1.00 47.19 98 GLY A C 1
ATOM 728 O O . GLY A 1 98 ? -4.513 -11.684 -10.365 1.00 47.19 98 GLY A O 1
ATOM 729 N N . PRO A 1 99 ? -4.132 -13.528 -11.600 1.00 43.44 99 PRO A N 1
ATOM 730 C CA . PRO A 1 99 ? -3.558 -12.887 -12.790 1.00 43.44 99 PRO A CA 1
ATOM 731 C C . PRO A 1 99 ? -4.474 -11.898 -13.539 1.00 43.44 99 PRO A C 1
ATOM 733 O O . PRO A 1 99 ? -4.239 -11.622 -14.710 1.00 43.44 99 PRO A O 1
ATOM 736 N N . GLU A 1 100 ? -5.495 -11.311 -12.913 1.00 50.03 100 GLU A N 1
ATOM 737 C CA . GLU A 1 100 ? -6.474 -10.445 -13.596 1.00 50.03 100 GLU A CA 1
ATOM 738 C C . GLU A 1 100 ? -5.917 -9.086 -14.051 1.00 50.03 100 GLU A C 1
ATOM 740 O O . GLU A 1 100 ? -6.661 -8.217 -14.489 1.00 50.03 100 GLU A O 1
ATOM 745 N N . ASP A 1 101 ? -4.605 -8.881 -13.967 1.00 45.84 101 ASP A N 1
ATOM 746 C CA . ASP A 1 101 ? -3.999 -7.585 -14.235 1.00 45.84 101 ASP A CA 1
ATOM 747 C C . ASP A 1 101 ? -2.556 -7.704 -14.786 1.00 45.84 101 ASP A C 1
ATOM 749 O O . ASP A 1 101 ? -1.763 -6.752 -14.729 1.00 45.84 101 ASP A O 1
ATOM 753 N N . ASP A 1 102 ? -2.226 -8.879 -15.342 1.00 44.25 102 ASP A N 1
ATOM 754 C CA . ASP A 1 102 ? -0.969 -9.163 -16.057 1.00 44.25 102 ASP A CA 1
ATOM 755 C C . ASP A 1 102 ? -1.009 -8.752 -17.546 1.00 44.25 102 ASP A C 1
ATOM 757 O O . ASP A 1 102 ? -0.031 -8.848 -18.287 1.00 44.25 102 ASP A O 1
ATOM 761 N N . ASP A 1 103 ? -2.128 -8.185 -18.000 1.00 48.38 103 ASP A N 1
ATOM 762 C CA . ASP A 1 103 ? -2.394 -7.946 -19.427 1.00 48.38 103 ASP A CA 1
ATOM 763 C C . ASP A 1 103 ? -1.569 -6.795 -20.060 1.00 48.38 103 ASP A C 1
ATOM 765 O O . ASP A 1 103 ? -1.728 -6.422 -21.230 1.00 48.38 103 ASP A O 1
ATOM 769 N N . ARG A 1 104 ? -0.652 -6.203 -19.282 1.00 52.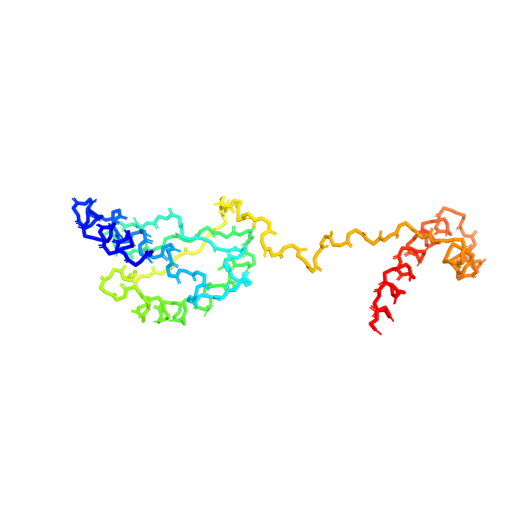94 104 ARG A N 1
ATOM 770 C CA . ARG A 1 104 ? 0.322 -5.202 -19.757 1.00 52.94 104 ARG A CA 1
ATOM 771 C C . ARG A 1 104 ? 1.783 -5.568 -19.488 1.00 52.94 104 ARG A C 1
ATOM 773 O O . ARG A 1 104 ? 2.655 -4.831 -19.942 1.00 52.94 104 ARG A O 1
ATOM 780 N N . GLY A 1 105 ? 2.050 -6.648 -18.751 1.00 47.53 105 GLY A N 1
ATOM 781 C CA . GLY A 1 105 ? 3.396 -7.030 -18.311 1.00 47.53 105 GLY A CA 1
ATOM 782 C C . GLY A 1 105 ? 3.915 -8.313 -18.949 1.00 47.53 105 GLY A C 1
ATOM 783 O O . GLY A 1 105 ? 5.098 -8.371 -19.281 1.00 47.53 105 GLY A O 1
ATOM 784 N N . ASP A 1 106 ? 3.031 -9.286 -19.188 1.00 48.47 106 ASP A N 1
ATOM 785 C CA . ASP A 1 106 ? 3.410 -10.616 -19.680 1.00 48.47 106 ASP A CA 1
ATOM 786 C C . ASP A 1 106 ? 2.738 -11.001 -21.006 1.00 48.47 106 ASP A C 1
ATOM 788 O O . ASP A 1 106 ? 2.533 -12.174 -21.323 1.00 48.47 106 ASP A O 1
ATOM 792 N N . ARG A 1 107 ? 2.476 -10.016 -21.879 1.00 55.34 107 ARG A N 1
ATOM 793 C CA . ARG A 1 107 ? 2.478 -10.333 -23.312 1.00 55.34 107 ARG A CA 1
ATOM 794 C C . ARG A 1 107 ? 3.914 -10.657 -23.688 1.00 55.34 107 ARG A C 1
ATOM 796 O O . ARG A 1 107 ? 4.691 -9.781 -24.068 1.00 55.34 107 ARG A O 1
ATOM 803 N N . ARG A 1 108 ? 4.286 -11.927 -23.517 1.00 56.97 108 ARG A N 1
ATOM 804 C CA . ARG A 1 108 ? 5.511 -12.492 -24.069 1.00 56.97 108 ARG A CA 1
ATOM 805 C C . ARG A 1 108 ? 5.523 -12.138 -25.547 1.00 56.97 108 ARG A C 1
ATOM 807 O O . ARG A 1 108 ? 4.768 -12.721 -26.319 1.00 56.97 108 ARG A O 1
ATOM 814 N N . ALA A 1 109 ? 6.339 -11.146 -25.900 1.00 61.50 109 ALA A N 1
ATOM 815 C CA . ALA A 1 109 ? 6.447 -10.691 -27.274 1.00 61.50 109 ALA A CA 1
ATOM 816 C C . ALA A 1 109 ? 6.702 -11.914 -28.163 1.00 61.50 109 ALA A C 1
ATOM 818 O O . ALA A 1 109 ? 7.467 -12.802 -27.744 1.00 61.50 109 ALA A O 1
ATOM 819 N N . PRO A 1 110 ? 6.072 -11.992 -29.345 1.00 70.81 110 PRO A N 1
ATOM 820 C CA . PRO A 1 110 ? 6.325 -13.094 -30.251 1.00 70.81 110 PRO A CA 1
ATOM 821 C C . PRO A 1 110 ? 7.838 -13.215 -30.497 1.00 70.81 110 PRO A C 1
ATOM 823 O O . PRO A 1 110 ? 8.566 -12.211 -30.463 1.00 70.81 110 PRO A O 1
ATOM 826 N N . PRO A 1 111 ? 8.365 -14.439 -30.671 1.00 81.69 111 PRO A N 1
ATOM 827 C CA . PRO A 1 111 ? 9.775 -14.605 -31.000 1.00 81.69 111 PRO A CA 1
ATOM 828 C C . PRO A 1 111 ? 10.113 -13.740 -32.231 1.00 81.69 111 PRO A C 1
ATOM 830 O O . PRO A 1 111 ? 9.286 -13.671 -33.140 1.00 81.69 111 PRO A O 1
ATOM 833 N N . PRO A 1 112 ? 11.280 -13.064 -32.265 1.00 86.75 112 PRO A N 1
ATOM 834 C CA . PRO A 1 112 ? 11.644 -12.206 -33.389 1.00 86.75 112 PRO A CA 1
ATOM 835 C C . PRO A 1 112 ? 11.576 -12.976 -34.709 1.00 86.75 112 PRO A C 1
ATOM 837 O O . PRO A 1 112 ? 12.084 -14.098 -34.792 1.00 86.75 112 PRO A O 1
ATOM 840 N N . GLY A 1 113 ? 10.950 -12.383 -35.722 1.00 88.94 113 GLY A N 1
ATOM 841 C CA . GLY A 1 113 ? 10.899 -12.948 -37.059 1.00 88.94 113 GLY A CA 1
ATOM 842 C C . GLY A 1 113 ? 12.217 -12.751 -37.819 1.00 88.94 113 GLY A C 1
ATOM 843 O O . GLY A 1 113 ? 13.155 -12.110 -37.331 1.00 88.94 113 GLY A O 1
ATOM 844 N N . PRO A 1 114 ? 12.316 -13.306 -39.039 1.00 87.50 114 PRO A N 1
ATOM 845 C CA . PRO A 1 114 ? 13.522 -13.204 -39.863 1.00 87.50 114 PRO A CA 1
ATOM 846 C C . PRO A 1 114 ? 13.943 -11.757 -40.171 1.00 87.50 114 PRO A C 1
ATOM 848 O O . PRO A 1 114 ? 15.134 -11.457 -40.229 1.00 87.50 114 PRO A O 1
ATOM 851 N N . GLU A 1 115 ? 12.977 -10.849 -40.334 1.00 86.88 115 GLU A N 1
ATOM 852 C CA . GLU A 1 115 ? 13.232 -9.433 -40.620 1.00 86.88 115 GLU A CA 1
ATOM 853 C C . GLU A 1 115 ? 13.776 -8.677 -39.401 1.00 86.88 115 GLU A C 1
ATOM 855 O O . GLU A 1 115 ? 14.696 -7.866 -39.537 1.00 86.88 115 GLU A O 1
ATOM 860 N N . GLU A 1 116 ? 13.261 -8.955 -38.201 1.00 90.31 116 GLU A N 1
ATOM 861 C CA . GLU A 1 116 ? 13.745 -8.354 -36.952 1.00 90.31 116 GLU A CA 1
ATOM 862 C C . GLU A 1 116 ? 15.161 -8.827 -36.627 1.00 90.31 116 GLU A C 1
ATOM 864 O O . GLU A 1 116 ? 15.983 -8.026 -36.185 1.00 90.31 116 GLU A O 1
ATOM 869 N N . LEU A 1 117 ? 15.455 -10.110 -36.869 1.00 91.69 117 LEU A N 1
ATOM 870 C CA . LEU A 1 117 ? 16.794 -10.673 -36.698 1.00 91.69 117 LEU A CA 1
ATOM 871 C C . LEU A 1 117 ? 17.801 -9.990 -37.626 1.00 91.69 117 LEU A C 1
ATOM 873 O O . LEU A 1 117 ? 18.830 -9.513 -37.152 1.00 91.69 117 LEU A O 1
ATOM 877 N N . ARG A 1 118 ? 17.472 -9.849 -38.916 1.00 90.94 118 ARG A N 1
ATOM 878 C CA . ARG A 1 118 ? 18.345 -9.179 -39.888 1.00 90.94 118 ARG A CA 1
ATOM 879 C C . ARG A 1 118 ? 18.626 -7.725 -39.502 1.00 90.94 118 ARG A C 1
ATOM 881 O O . ARG A 1 118 ? 19.780 -7.311 -39.453 1.00 90.94 118 ARG A O 1
ATOM 888 N N . LYS A 1 119 ? 17.586 -6.954 -39.167 1.00 89.12 119 LYS A N 1
ATOM 889 C CA . LYS A 1 119 ? 17.741 -5.554 -38.727 1.00 89.12 119 LYS A CA 1
ATOM 890 C C . LYS A 1 119 ? 18.570 -5.451 -37.447 1.00 89.12 119 LYS A C 1
ATOM 892 O O . LYS A 1 119 ? 19.362 -4.528 -37.293 1.00 89.12 119 LYS A O 1
ATOM 897 N N . ALA A 1 120 ? 18.399 -6.387 -36.518 1.00 91.69 120 ALA A N 1
ATOM 898 C CA . ALA A 1 120 ? 19.172 -6.415 -35.287 1.00 91.69 120 ALA A CA 1
ATOM 899 C C . ALA A 1 120 ? 20.661 -6.717 -35.522 1.00 91.69 120 ALA A C 1
ATOM 901 O O . ALA A 1 120 ? 21.514 -6.121 -34.863 1.00 91.69 120 ALA A O 1
ATOM 902 N N . GLU A 1 121 ? 20.976 -7.601 -36.469 1.00 93.50 121 GLU A N 1
ATOM 903 C CA . GLU A 1 121 ? 22.350 -7.877 -36.902 1.00 93.50 121 GLU A CA 1
ATOM 904 C C . GLU A 1 121 ? 22.986 -6.661 -37.581 1.00 93.50 121 GLU A C 1
ATOM 906 O O . GLU A 1 121 ? 24.114 -6.302 -37.247 1.00 93.50 121 GLU A O 1
ATOM 911 N N . GLU A 1 122 ? 22.252 -5.975 -38.462 1.00 93.38 122 GLU A N 1
ATOM 912 C CA . GLU A 1 122 ? 22.699 -4.728 -39.099 1.00 93.38 122 GLU A CA 1
ATOM 913 C C . GLU A 1 122 ? 23.018 -3.642 -38.060 1.00 93.38 122 GLU A C 1
ATOM 915 O O . GLU A 1 122 ? 24.068 -3.003 -38.128 1.00 93.38 122 GLU A O 1
ATOM 920 N N . LEU A 1 123 ? 22.153 -3.470 -37.053 1.00 91.75 123 LEU A N 1
ATOM 921 C CA . LEU A 1 123 ? 22.363 -2.513 -35.961 1.00 91.75 123 LEU A CA 1
ATOM 922 C C . LEU A 1 123 ? 23.592 -2.853 -35.105 1.00 91.75 123 LEU A C 1
ATOM 924 O O . LEU A 1 123 ? 24.284 -1.952 -34.631 1.00 91.75 123 LEU A O 1
ATOM 928 N N . ALA A 1 124 ? 23.872 -4.141 -34.901 1.00 95.06 124 ALA A N 1
ATOM 929 C CA . ALA A 1 124 ? 25.005 -4.598 -34.102 1.00 95.06 124 ALA A CA 1
ATOM 930 C C . ALA A 1 124 ? 26.320 -4.692 -34.901 1.00 95.06 124 ALA A C 1
ATOM 932 O O . ALA A 1 124 ? 27.384 -4.824 -34.297 1.00 95.06 124 ALA A O 1
ATOM 933 N N . ALA A 1 125 ? 26.287 -4.600 -36.235 1.00 93.81 125 ALA A N 1
ATOM 934 C CA . ALA A 1 125 ? 27.433 -4.866 -37.111 1.00 93.81 125 ALA A CA 1
ATOM 935 C C . ALA A 1 125 ? 28.670 -3.993 -36.824 1.00 93.81 125 ALA A C 1
ATOM 937 O O . ALA A 1 125 ? 29.796 -4.432 -37.044 1.00 93.81 125 ALA A O 1
ATOM 938 N N . GLY A 1 126 ? 28.476 -2.778 -36.297 1.00 92.44 126 GLY A N 1
ATOM 939 C CA . GLY A 1 126 ? 29.566 -1.870 -35.919 1.00 92.44 126 GLY A CA 1
ATOM 940 C C . GLY A 1 126 ? 30.289 -2.223 -34.611 1.00 92.44 126 GLY A C 1
ATOM 941 O O . GLY A 1 126 ? 31.245 -1.541 -34.247 1.00 92.44 126 GLY A O 1
ATOM 942 N N . ILE A 1 127 ? 29.843 -3.249 -33.878 1.00 96.06 127 ILE A N 1
ATOM 943 C CA . ILE A 1 127 ? 30.412 -3.633 -32.580 1.00 96.06 127 ILE A CA 1
ATOM 944 C C . ILE A 1 127 ? 31.569 -4.607 -32.795 1.00 96.06 127 ILE A C 1
ATOM 946 O O . ILE A 1 127 ? 31.348 -5.758 -33.154 1.00 96.06 127 ILE A O 1
ATOM 950 N N . SER A 1 128 ? 32.804 -4.182 -32.529 1.00 92.38 128 SER A N 1
ATOM 951 C CA . SER A 1 128 ? 33.998 -5.013 -32.754 1.00 92.38 128 SER A CA 1
ATOM 952 C C . SER A 1 128 ? 34.065 -6.266 -31.875 1.00 92.38 128 SER A C 1
ATOM 954 O O . SER A 1 128 ? 34.565 -7.288 -32.329 1.00 92.38 128 SER A O 1
ATOM 956 N N . ASP A 1 129 ? 33.560 -6.204 -30.641 1.00 96.94 129 ASP A N 1
ATOM 957 C CA . ASP A 1 129 ? 33.556 -7.346 -29.721 1.00 96.94 129 ASP A CA 1
ATOM 958 C C . ASP A 1 129 ? 32.425 -8.329 -30.060 1.00 96.94 129 ASP A C 1
ATOM 960 O O . ASP A 1 129 ? 31.252 -7.953 -30.083 1.00 96.94 129 ASP A O 1
ATOM 964 N N . ASP A 1 130 ? 32.774 -9.585 -30.340 1.00 91.00 130 ASP A N 1
ATOM 965 C CA . ASP A 1 130 ? 31.826 -10.580 -30.850 1.00 91.00 130 ASP A CA 1
ATOM 966 C C . ASP A 1 130 ? 30.781 -11.013 -29.812 1.00 91.00 130 ASP A C 1
ATOM 968 O O . ASP A 1 130 ? 29.629 -11.272 -30.170 1.00 91.00 130 ASP A O 1
ATOM 972 N N . GLU A 1 131 ? 31.142 -11.081 -28.531 1.00 89.38 131 GLU A N 1
ATOM 973 C CA . GLU A 1 131 ? 30.195 -11.454 -27.476 1.00 89.38 131 GLU A CA 1
ATOM 974 C C . GLU A 1 131 ? 29.212 -10.314 -27.206 1.00 89.38 131 GLU A C 1
ATOM 976 O O . GLU A 1 131 ? 27.996 -10.526 -27.170 1.00 89.38 131 GLU A O 1
ATOM 981 N N . LEU A 1 132 ? 29.710 -9.079 -27.133 1.00 88.69 132 LEU A N 1
ATOM 982 C CA . LEU A 1 132 ? 28.878 -7.889 -27.032 1.00 88.69 132 LEU A CA 1
ATOM 983 C C . LEU A 1 132 ? 27.960 -7.749 -28.250 1.00 88.69 132 LEU A C 1
ATOM 985 O O . LEU A 1 132 ? 26.772 -7.468 -28.089 1.00 88.69 132 LEU A O 1
ATOM 989 N N . ARG A 1 133 ? 28.470 -8.004 -29.460 1.00 95.75 133 ARG A N 1
ATOM 990 C CA . ARG A 1 133 ? 27.684 -7.967 -30.700 1.00 95.75 133 ARG A CA 1
ATOM 991 C C . ARG A 1 133 ? 26.495 -8.920 -30.635 1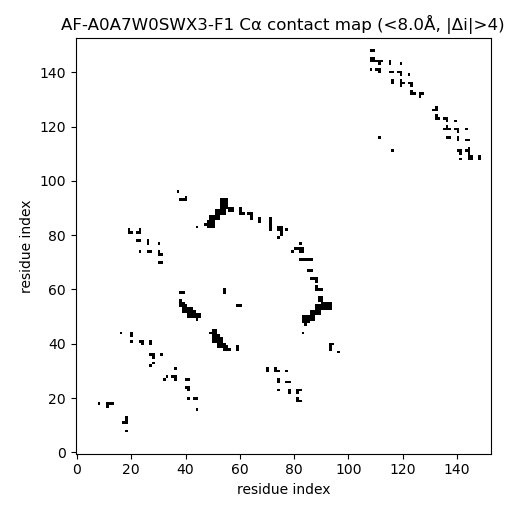.00 95.75 133 ARG A C 1
ATOM 993 O O . ARG A 1 133 ? 25.375 -8.508 -30.929 1.00 95.75 133 ARG A O 1
ATOM 1000 N N . LYS A 1 134 ? 26.707 -10.167 -30.201 1.00 89.81 134 LYS A N 1
ATOM 1001 C CA . LYS A 1 134 ? 25.636 -11.172 -30.064 1.00 89.81 134 LYS A CA 1
ATOM 1002 C C . LYS A 1 134 ? 24.588 -10.758 -29.034 1.00 89.81 134 LYS A C 1
ATOM 1004 O O . LYS A 1 134 ? 23.390 -10.899 -29.282 1.00 89.81 134 LYS A O 1
ATOM 1009 N N . VAL A 1 135 ? 25.024 -10.248 -27.880 1.00 93.88 135 VAL A N 1
ATOM 1010 C CA . VAL A 1 135 ? 24.113 -9.799 -26.816 1.00 93.88 135 VAL A CA 1
ATOM 1011 C C . VAL A 1 135 ? 23.266 -8.620 -27.295 1.00 93.88 135 VAL A C 1
ATOM 1013 O O . VAL A 1 135 ? 22.048 -8.625 -27.104 1.00 93.88 135 VAL A O 1
ATOM 1016 N N . VAL A 1 136 ? 23.883 -7.647 -27.968 1.00 91.62 136 VAL A N 1
ATOM 1017 C CA . VAL A 1 136 ? 23.189 -6.468 -28.500 1.00 91.62 136 VAL A CA 1
ATOM 1018 C C . VAL A 1 136 ? 22.239 -6.843 -29.636 1.00 91.62 136 VAL A C 1
ATOM 1020 O O . VAL A 1 136 ? 21.089 -6.411 -29.607 1.00 91.62 136 VAL A O 1
ATOM 1023 N N . ALA A 1 137 ? 22.647 -7.706 -30.572 1.00 92.81 137 ALA A N 1
ATOM 1024 C CA . ALA A 1 137 ? 21.769 -8.205 -31.633 1.00 92.81 137 ALA A CA 1
ATOM 1025 C C . ALA A 1 137 ? 20.537 -8.921 -31.050 1.00 92.81 137 ALA A C 1
ATOM 1027 O O . ALA A 1 137 ? 19.399 -8.645 -31.425 1.00 92.81 137 ALA A O 1
ATOM 1028 N N . LYS A 1 138 ? 20.725 -9.777 -30.039 1.00 89.00 138 LYS A N 1
ATOM 1029 C CA . LYS A 1 138 ? 19.609 -10.452 -29.363 1.00 89.00 138 LYS A CA 1
ATOM 1030 C C . LYS A 1 138 ? 18.649 -9.462 -28.691 1.00 89.00 138 LYS A C 1
ATOM 1032 O O . LYS A 1 138 ? 17.433 -9.615 -28.810 1.00 89.00 138 LYS A O 1
ATOM 1037 N N . ALA A 1 139 ? 19.173 -8.456 -27.992 1.00 90.06 139 ALA A N 1
ATOM 1038 C CA . ALA A 1 139 ? 18.359 -7.442 -27.321 1.00 90.06 139 ALA A CA 1
ATOM 1039 C C . ALA A 1 139 ? 17.608 -6.536 -28.319 1.00 90.06 139 ALA A C 1
ATOM 1041 O O . ALA A 1 139 ? 16.432 -6.219 -28.113 1.00 90.06 139 ALA A O 1
ATOM 1042 N N . ALA A 1 140 ? 18.257 -6.170 -29.428 1.00 90.12 140 ALA A N 1
ATOM 1043 C CA . ALA A 1 140 ? 17.658 -5.386 -30.503 1.00 90.12 140 ALA A CA 1
ATOM 1044 C C . ALA A 1 140 ? 16.520 -6.158 -31.190 1.00 90.12 140 ALA A C 1
ATOM 1046 O O . ALA A 1 140 ? 15.422 -5.618 -31.321 1.00 90.12 140 ALA A O 1
ATOM 1047 N N . ALA A 1 141 ? 16.718 -7.441 -31.515 1.00 90.44 141 ALA A N 1
ATOM 1048 C CA . ALA A 1 141 ? 15.685 -8.286 -32.122 1.00 90.44 141 ALA A CA 1
ATOM 1049 C C . ALA A 1 141 ? 14.428 -8.392 -31.237 1.00 90.44 141 ALA A C 1
ATOM 1051 O O . ALA A 1 141 ? 13.300 -8.282 -31.715 1.00 90.44 141 ALA A O 1
ATOM 1052 N N . GLN A 1 142 ? 14.612 -8.534 -29.920 1.00 86.38 142 GLN A N 1
ATOM 1053 C CA . GLN A 1 142 ? 13.505 -8.561 -28.957 1.00 86.38 142 GLN A CA 1
ATOM 1054 C C . GLN A 1 142 ? 12.767 -7.221 -28.837 1.00 86.38 142 GLN A C 1
ATOM 1056 O O . GLN A 1 142 ? 11.569 -7.205 -28.556 1.00 86.38 142 GLN A O 1
ATOM 1061 N N . SER A 1 143 ? 13.469 -6.103 -29.017 1.00 79.38 143 SER A N 1
ATOM 1062 C CA . SER A 1 143 ? 12.879 -4.759 -28.957 1.00 79.38 143 SER A CA 1
ATOM 1063 C C . SER A 1 143 ? 12.097 -4.421 -30.229 1.00 79.38 143 SER A C 1
ATOM 1065 O O . SER A 1 143 ? 11.028 -3.812 -30.159 1.00 79.38 143 SER A O 1
ATOM 1067 N N . LEU A 1 144 ? 12.598 -4.868 -31.384 1.00 88.00 144 LEU A N 1
ATOM 1068 C CA . LEU A 1 144 ? 11.930 -4.718 -32.677 1.00 88.00 144 LEU A CA 1
ATOM 1069 C C . LEU A 1 144 ? 10.630 -5.531 -32.730 1.00 88.00 144 LEU A C 1
ATOM 1071 O O . LEU A 1 144 ? 9.600 -4.977 -33.105 1.00 88.00 144 LEU A O 1
ATOM 1075 N N . SER A 1 145 ? 10.643 -6.775 -32.236 1.00 84.06 145 SER A N 1
ATOM 1076 C CA . SER A 1 145 ? 9.439 -7.621 -32.157 1.00 84.06 145 SER A CA 1
ATOM 1077 C C . SER A 1 145 ? 8.320 -6.992 -31.307 1.00 84.06 145 SER A C 1
ATOM 1079 O O . SER A 1 145 ? 7.163 -6.947 -31.716 1.00 84.06 145 SER A O 1
ATOM 1081 N N . ARG A 1 146 ? 8.659 -6.396 -30.152 1.00 74.19 146 ARG A N 1
ATOM 1082 C CA . ARG A 1 146 ? 7.679 -5.691 -29.295 1.00 74.19 146 ARG A CA 1
ATOM 1083 C C . ARG A 1 146 ? 7.046 -4.467 -29.957 1.00 74.19 146 ARG A C 1
ATOM 1085 O O . ARG A 1 146 ? 5.953 -4.070 -29.568 1.00 74.19 146 ARG A O 1
ATOM 1092 N N . SER A 1 147 ? 7.758 -3.827 -30.883 1.00 65.25 147 SER A N 1
ATOM 1093 C CA . SER A 1 147 ? 7.318 -2.578 -31.513 1.00 65.25 147 SER A CA 1
ATOM 1094 C C . SER A 1 147 ? 6.372 -2.818 -32.691 1.00 65.25 147 SER A C 1
ATOM 1096 O O . SER A 1 147 ? 5.551 -1.952 -32.988 1.00 65.25 147 SER A O 1
ATOM 1098 N N . ASP A 1 148 ? 6.476 -3.979 -33.343 1.00 59.34 148 ASP A N 1
ATOM 1099 C CA . ASP A 1 148 ? 5.603 -4.372 -34.455 1.00 59.34 148 ASP A CA 1
ATOM 1100 C C . ASP A 1 148 ? 4.247 -4.902 -33.957 1.00 59.34 148 ASP A C 1
ATOM 1102 O O . ASP A 1 148 ? 3.199 -4.545 -34.492 1.00 59.34 148 ASP A O 1
ATOM 1106 N N . ASP A 1 149 ? 4.250 -5.611 -32.822 1.00 57.56 149 ASP A N 1
ATOM 1107 C CA . ASP A 1 149 ? 3.041 -6.100 -32.134 1.00 57.56 149 ASP A CA 1
ATOM 1108 C C . ASP A 1 149 ? 2.100 -4.955 -31.681 1.00 57.56 149 ASP A C 1
ATOM 1110 O O . ASP A 1 149 ? 0.902 -5.137 -31.483 1.00 57.56 149 ASP A O 1
ATOM 1114 N N . GLY A 1 150 ? 2.627 -3.729 -31.559 1.00 53.25 150 GLY A N 1
ATOM 1115 C CA . GLY A 1 150 ? 1.865 -2.524 -31.212 1.00 53.25 150 GLY A CA 1
ATOM 1116 C C . GLY A 1 150 ? 1.178 -1.806 -32.384 1.00 53.25 150 GLY A C 1
ATOM 1117 O O . GLY A 1 150 ? 0.482 -0.819 -32.142 1.00 53.25 150 GLY A O 1
ATOM 1118 N N . ARG A 1 151 ? 1.374 -2.246 -33.639 1.00 45.41 151 ARG A N 1
ATOM 1119 C CA . ARG A 1 151 ? 0.789 -1.619 -34.847 1.00 45.41 151 ARG A CA 1
ATOM 1120 C C . ARG A 1 151 ? -0.355 -2.404 -35.491 1.00 45.41 151 ARG A C 1
ATOM 1122 O O . ARG A 1 151 ? -0.878 -1.956 -36.508 1.00 45.41 151 ARG A O 1
ATOM 1129 N N . ALA A 1 152 ? -0.768 -3.527 -34.913 1.00 40.62 152 ALA A N 1
ATOM 1130 C CA . ALA A 1 152 ? -1.946 -4.260 -35.361 1.00 40.62 152 ALA A CA 1
ATOM 1131 C C . ALA A 1 152 ? -3.207 -3.752 -34.632 1.00 40.62 152 ALA A C 1
ATOM 1133 O O . ALA A 1 152 ? -3.659 -4.359 -33.663 1.00 40.62 152 ALA A O 1
ATOM 1134 N N . PHE A 1 153 ? -3.756 -2.623 -35.091 1.00 38.09 153 PHE A N 1
ATOM 1135 C CA . PHE A 1 153 ? -5.131 -2.193 -34.809 1.00 38.09 153 PHE A CA 1
ATOM 1136 C C . PHE A 1 153 ? -5.838 -1.856 -36.118 1.00 38.09 153 PHE A C 1
ATOM 1138 O O . PHE A 1 153 ? -5.238 -1.108 -36.925 1.00 38.09 153 PHE A O 1
#

Mean predicted aligned error: 15.38 Å

Secondary structure (DSSP, 8-state):
-HHHHHHHHHHHGGGTHHHHHHHHHHHHHHHH-HHHHHHEEEEEE-TTSEEEEEESSHHHHHHHHHTHHHHHHHHHHHHGGG--SEEEEEE-PPP---STT-TTT---PPPP-HHHHHHHHHHHTT--SHHHHHHHHHHHHHHHHHHHTTS--

Solvent-accessible surface area (backbone atoms only — not comparable to full-atom values): 8657 Å² total; per-residue (Å²): 126,75,66,62,65,57,53,50,57,61,58,33,60,76,60,49,76,59,31,36,50,52,46,45,58,70,38,39,44,80,50,62,32,68,76,46,44,76,39,36,38,83,69,48,72,47,96,85,34,35,32,35,27,20,11,75,35,66,66,54,19,53,56,46,59,76,41,38,69,59,49,52,51,35,35,36,72,66,37,47,95,50,36,62,76,42,77,44,60,37,66,46,85,65,79,85,72,72,77,89,76,42,89,84,78,66,72,72,59,65,79,52,51,76,67,31,44,51,53,14,44,62,71,25,64,83,45,87,52,66,68,59,23,52,54,47,18,54,54,40,11,55,53,48,29,50,57,56,70,72,66,81,123

Sequence (153 aa):
MKKIASDVGSELGRFGPAAGMVRIVDAWPGAVGPMIARNAWPARIARDGTLHVATSSSSWAFELAQLEADVLKRLRTAAGKDAPVKLRFAVGKLPELGPEDDDRGDRRAPPPGPEELRKAEELAAGISDDELRKVVAKAAAQSLSRSDDGRAF